Protein AF-A0A1J7G401-F1 (afdb_monomer_lite)

Secondary structure (DSSP, 8-state):
----------EEEEEEEE-SS-TT-EEEEEEEEEETTEEEEEP-HHHHHHHTTEEEEEETTEEEEEETTT--EEEEEEEPTTS-EE-GGGS---

Radius of gyration: 13.99 Å; chains: 1; bounding box: 34×28×40 Å

Organism: Lupinus angustifolius (NCBI:txid3871)

pLDDT: mean 72.33, std 18.72, range [34.84, 95.44]

Sequence (94 aa):
MGNGHKAPITCSGNAHFKSPFDSNISMSLYNLLLVPTITKNLLSVSQFAKDNHCFFEFHPNHCLVKSQATKQVLLKGSLTAKGLYAFSSLVKPS

Foldseek 3Di:
DDDPDDQDQPDWDKDWDAQPVDRVDIAIFGGQRCRPVDNHGDGDQVVSCVVRCWHWDDDQFKIFIAHVVPRDTRFIFGQDPVRDTDGPRRDDDD

Structure (mmCIF, N/CA/C/O backbone):
data_AF-A0A1J7G401-F1
#
_entry.id   AF-A0A1J7G401-F1
#
loop_
_atom_site.group_PDB
_atom_site.id
_atom_site.type_symbol
_atom_site.label_atom_id
_atom_site.label_alt_id
_atom_site.label_comp_id
_atom_site.label_asym_id
_atom_site.label_entity_id
_atom_site.label_seq_id
_atom_site.pdbx_PDB_ins_code
_atom_site.Cartn_x
_atom_site.Cartn_y
_atom_site.Cartn_z
_atom_site.occupancy
_atom_site.B_iso_or_equiv
_atom_site.auth_seq_id
_atom_site.auth_comp_id
_atom_site.auth_asym_id
_atom_site.auth_atom_id
_atom_site.pdbx_PDB_model_num
ATOM 1 N N . MET A 1 1 ? 2.694 -1.629 -22.368 1.00 34.84 1 MET A N 1
ATOM 2 C CA . MET A 1 1 ? 2.358 -2.899 -23.045 1.00 34.84 1 MET A CA 1
ATOM 3 C C . MET A 1 1 ? 3.230 -3.979 -22.413 1.00 34.84 1 MET A C 1
ATOM 5 O O . MET A 1 1 ? 4.439 -3.876 -22.531 1.00 34.84 1 MET A O 1
ATOM 9 N N . GLY A 1 2 ? 2.660 -4.884 -21.607 1.00 38.44 2 GLY A N 1
ATOM 10 C CA . GLY A 1 2 ? 3.413 -5.924 -20.888 1.00 38.44 2 GLY A CA 1
ATOM 11 C C . GLY A 1 2 ? 3.386 -7.247 -21.654 1.00 38.44 2 GLY A C 1
ATOM 12 O O . GLY A 1 2 ? 2.316 -7.747 -21.978 1.00 38.44 2 GLY A O 1
ATOM 13 N N . ASN A 1 3 ? 4.554 -7.796 -21.963 1.00 53.16 3 ASN A N 1
ATOM 14 C CA . ASN A 1 3 ? 4.786 -8.826 -22.983 1.00 53.16 3 ASN A CA 1
ATOM 15 C C . ASN A 1 3 ? 4.723 -10.280 -22.460 1.00 53.16 3 ASN A C 1
ATOM 17 O O . ASN A 1 3 ? 5.356 -11.165 -23.028 1.00 53.16 3 ASN A O 1
ATOM 21 N N . GLY A 1 4 ? 3.960 -10.552 -21.394 1.00 44.91 4 GLY A N 1
ATOM 22 C CA . GLY A 1 4 ? 3.536 -11.911 -21.001 1.00 44.91 4 GLY A CA 1
ATOM 23 C C . GLY A 1 4 ? 4.631 -12.939 -20.659 1.00 44.91 4 GLY A C 1
ATOM 24 O O . GLY A 1 4 ? 4.307 -14.061 -20.277 1.00 44.91 4 GLY A O 1
ATOM 25 N N . HIS A 1 5 ? 5.914 -12.589 -20.761 1.00 47.28 5 HIS A N 1
ATOM 26 C CA . HIS A 1 5 ? 7.020 -13.480 -20.437 1.00 47.28 5 HIS A CA 1
ATOM 27 C C . HIS A 1 5 ? 7.170 -13.587 -18.919 1.00 47.28 5 HIS A C 1
ATOM 29 O O . HIS A 1 5 ? 7.451 -12.602 -18.234 1.00 47.28 5 HIS A O 1
ATOM 35 N N . LYS A 1 6 ? 6.975 -14.800 -18.392 1.00 48.03 6 LYS A N 1
ATOM 36 C CA . LYS A 1 6 ? 7.226 -15.128 -16.987 1.00 48.03 6 LYS A CA 1
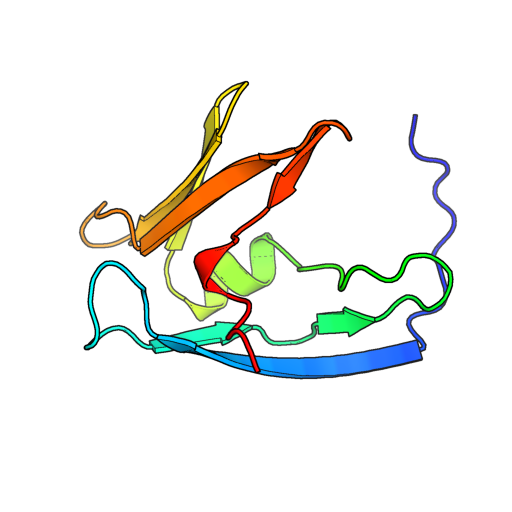ATOM 37 C C . LYS A 1 6 ? 8.730 -15.030 -16.736 1.00 48.03 6 LYS A C 1
ATOM 39 O O . LYS A 1 6 ? 9.481 -15.922 -17.118 1.00 48.03 6 LYS A O 1
ATOM 44 N N . ALA A 1 7 ? 9.167 -13.926 -16.135 1.00 52.78 7 ALA A N 1
ATOM 45 C CA . ALA A 1 7 ? 10.547 -13.784 -15.702 1.00 52.78 7 ALA A CA 1
ATOM 46 C C . ALA A 1 7 ? 10.858 -14.853 -14.631 1.00 52.78 7 ALA A C 1
ATOM 48 O O . ALA A 1 7 ? 10.012 -15.091 -13.762 1.00 52.78 7 ALA A O 1
ATOM 49 N N . PRO A 1 8 ? 12.022 -15.523 -14.694 1.00 45.81 8 PRO A N 1
ATOM 50 C CA . PRO A 1 8 ? 12.356 -16.599 -13.770 1.00 45.81 8 PRO A CA 1
ATOM 51 C C . PRO A 1 8 ? 12.442 -16.055 -12.342 1.00 45.81 8 PRO A C 1
ATOM 53 O O . PRO A 1 8 ? 13.291 -15.225 -12.022 1.00 45.81 8 PRO A O 1
ATOM 56 N N . ILE A 1 9 ? 11.542 -16.520 -11.478 1.00 46.94 9 ILE A N 1
ATOM 57 C CA . ILE A 1 9 ? 11.590 -16.274 -10.035 1.00 46.94 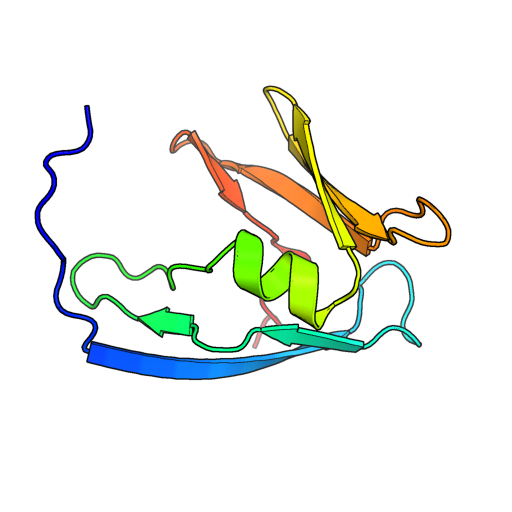9 ILE A CA 1
ATOM 58 C C . ILE A 1 9 ? 12.805 -17.030 -9.508 1.00 46.94 9 ILE A C 1
ATOM 60 O O . ILE A 1 9 ? 12.845 -18.253 -9.609 1.00 46.94 9 ILE A O 1
ATOM 64 N N . THR A 1 10 ? 13.805 -16.325 -8.983 1.00 49.62 10 THR A N 1
ATOM 65 C CA . THR A 1 10 ? 15.087 -16.956 -8.614 1.00 49.62 10 THR A CA 1
ATOM 66 C C . THR A 1 10 ? 15.319 -16.994 -7.105 1.00 49.62 10 THR A C 1
ATOM 68 O O . THR A 1 10 ? 16.191 -17.723 -6.648 1.00 49.62 10 THR A O 1
ATOM 71 N N . CYS A 1 11 ? 14.514 -16.277 -6.312 1.00 47.75 11 CYS A N 1
ATOM 72 C CA . CYS A 1 11 ? 14.461 -16.440 -4.860 1.00 47.75 11 CYS A CA 1
ATOM 73 C C . CYS A 1 11 ? 13.128 -15.914 -4.300 1.00 47.75 11 CYS A C 1
ATOM 75 O O . CYS A 1 11 ? 12.647 -14.867 -4.741 1.00 47.75 11 CYS A O 1
ATOM 77 N N . SER A 1 12 ? 12.539 -16.640 -3.346 1.00 47.09 12 SER A N 1
ATOM 78 C CA . SER A 1 12 ? 11.365 -16.224 -2.570 1.00 47.09 12 SER A CA 1
ATOM 79 C C . SER A 1 12 ? 11.782 -15.940 -1.127 1.00 47.09 12 SER A C 1
ATOM 81 O O . SER A 1 12 ? 12.219 -16.854 -0.429 1.00 47.09 12 SER A O 1
ATOM 83 N N . GLY A 1 13 ? 11.652 -14.690 -0.683 1.00 56.25 13 GLY A N 1
ATOM 84 C CA . GLY A 1 13 ? 11.970 -14.274 0.689 1.00 56.25 13 GLY A CA 1
ATOM 85 C C . GLY A 1 13 ? 10.758 -13.732 1.446 1.00 56.25 13 GLY A C 1
ATOM 86 O O . GLY A 1 13 ? 9.790 -13.274 0.836 1.00 56.25 13 GLY A O 1
ATOM 87 N N . ASN A 1 14 ? 10.841 -13.740 2.778 1.00 59.03 14 ASN A N 1
ATOM 88 C CA . ASN A 1 14 ? 9.861 -13.108 3.662 1.00 59.03 14 ASN A CA 1
ATOM 89 C C . ASN A 1 14 ? 10.500 -11.886 4.333 1.00 59.03 14 ASN A C 1
ATOM 91 O O . ASN A 1 14 ? 11.651 -11.955 4.761 1.00 59.03 14 ASN A O 1
ATOM 95 N N . ALA A 1 15 ? 9.770 -10.777 4.443 1.00 64.75 15 ALA A N 1
ATOM 96 C CA . ALA A 1 15 ? 10.225 -9.586 5.156 1.00 64.75 15 ALA A CA 1
ATOM 97 C C . ALA A 1 15 ? 9.199 -9.152 6.202 1.00 64.75 15 ALA A C 1
ATOM 99 O O . ALA A 1 15 ? 8.004 -9.094 5.923 1.00 64.75 15 ALA A O 1
ATOM 100 N N . HIS A 1 16 ? 9.684 -8.796 7.389 1.00 72.88 16 HIS A N 1
ATOM 101 C CA . HIS A 1 16 ? 8.871 -8.260 8.476 1.00 72.88 16 HIS A CA 1
ATOM 102 C C . HIS A 1 16 ? 9.337 -6.843 8.808 1.00 72.88 16 HIS A C 1
ATOM 104 O O . HIS A 1 16 ? 10.531 -6.600 8.992 1.00 72.88 16 HIS A O 1
ATOM 110 N N . PHE A 1 17 ? 8.407 -5.900 8.897 1.00 76.62 17 PHE A N 1
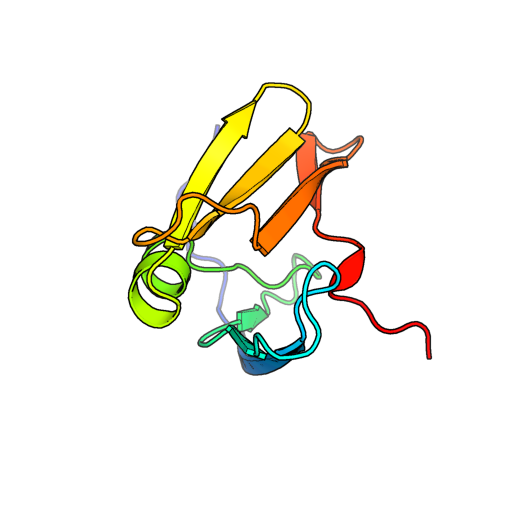ATOM 111 C CA . PHE A 1 17 ? 8.686 -4.510 9.265 1.00 76.62 17 PHE A CA 1
ATOM 112 C C . PHE A 1 17 ? 7.510 -3.927 10.043 1.00 76.62 17 PHE A C 1
ATOM 114 O O . PHE A 1 17 ? 6.393 -4.433 9.993 1.00 76.62 17 PHE A O 1
ATOM 121 N N . LYS A 1 18 ? 7.764 -2.856 10.792 1.00 77.38 18 LYS A N 1
ATOM 122 C CA . LYS A 1 18 ? 6.723 -2.125 11.521 1.00 77.38 18 LYS A CA 1
ATOM 123 C C . LYS A 1 18 ? 6.149 -1.009 10.656 1.00 77.38 18 LYS A C 1
ATOM 125 O O . LYS A 1 18 ? 6.860 -0.461 9.811 1.00 77.38 18 LYS A O 1
ATOM 130 N N . SER A 1 19 ? 4.882 -0.663 10.870 1.00 73.31 19 SER A N 1
ATOM 131 C CA . SER A 1 19 ? 4.302 0.525 10.247 1.00 73.31 19 SER A CA 1
ATOM 132 C C . SER A 1 19 ? 5.057 1.777 10.704 1.00 73.31 19 SER A C 1
ATOM 134 O O . SER A 1 19 ? 5.279 1.951 11.902 1.00 73.31 19 SER A O 1
ATOM 136 N N . PRO A 1 20 ? 5.433 2.679 9.780 1.00 73.50 20 PRO A N 1
ATOM 137 C CA . PRO A 1 20 ? 6.005 3.973 10.143 1.00 73.50 20 PRO A CA 1
ATOM 138 C C . PRO A 1 20 ? 4.972 4.910 10.793 1.00 73.50 20 PRO A C 1
ATOM 140 O O . PRO A 1 20 ? 5.363 5.921 11.365 1.00 73.50 20 PRO A O 1
ATOM 143 N N . PHE A 1 21 ? 3.673 4.596 10.694 1.00 75.31 21 PHE A N 1
ATOM 144 C CA . PHE A 1 21 ? 2.583 5.394 11.266 1.00 75.31 21 PHE A CA 1
ATOM 145 C C . PHE A 1 21 ? 2.082 4.852 12.615 1.00 75.31 21 PHE A C 1
ATOM 147 O O . PHE A 1 21 ? 1.471 5.602 13.367 1.00 75.31 21 PHE A O 1
ATOM 154 N N . ASP A 1 22 ? 2.354 3.579 12.932 1.00 74.38 22 ASP A N 1
ATOM 155 C CA . ASP A 1 22 ? 2.049 2.964 14.232 1.00 74.38 22 ASP A CA 1
ATOM 156 C C . ASP A 1 22 ? 3.021 1.809 14.528 1.00 74.38 22 ASP A C 1
ATOM 158 O O . ASP A 1 22 ? 3.016 0.764 13.874 1.00 74.38 22 ASP A O 1
ATOM 162 N N . SER A 1 23 ? 3.855 1.973 15.552 1.00 76.69 23 SER A N 1
ATOM 163 C CA . SER A 1 23 ? 4.892 1.004 15.919 1.00 76.69 23 SER A CA 1
ATOM 164 C C . SER A 1 23 ? 4.357 -0.289 16.555 1.00 76.69 23 SER A C 1
ATOM 166 O O . SER A 1 23 ? 5.135 -1.241 16.732 1.00 76.69 23 SER A O 1
ATOM 168 N N . ASN A 1 24 ? 3.060 -0.354 16.867 1.00 79.81 24 ASN A N 1
ATOM 169 C CA . ASN A 1 24 ? 2.377 -1.561 17.334 1.00 79.81 24 ASN A CA 1
ATOM 170 C C . ASN A 1 24 ? 1.889 -2.441 16.179 1.00 79.81 24 ASN A C 1
ATOM 172 O O . ASN A 1 24 ? 1.594 -3.616 16.388 1.00 79.81 24 ASN A O 1
ATOM 176 N N . ILE A 1 25 ? 1.840 -1.905 14.957 1.00 73.69 25 ILE A N 1
ATOM 177 C CA . ILE A 1 25 ? 1.399 -2.642 13.775 1.00 73.69 25 ILE A CA 1
ATOM 178 C C . ILE A 1 25 ? 2.620 -3.246 13.080 1.00 73.69 25 ILE A C 1
ATOM 180 O O . ILE A 1 25 ? 3.457 -2.535 12.515 1.00 73.69 25 ILE A O 1
ATOM 184 N N . SER A 1 26 ? 2.719 -4.575 13.102 1.00 77.38 26 SER A N 1
ATOM 185 C CA . SER A 1 26 ? 3.669 -5.331 12.288 1.00 77.38 26 SER A CA 1
ATOM 186 C C . SER A 1 26 ? 3.050 -5.687 10.937 1.00 77.38 26 SER A C 1
ATOM 188 O O . SER A 1 26 ? 1.873 -6.021 10.834 1.00 77.38 26 SER A O 1
ATOM 190 N N . MET A 1 27 ? 3.858 -5.602 9.886 1.00 70.25 27 MET A N 1
ATOM 191 C CA . MET A 1 27 ? 3.500 -5.983 8.528 1.00 70.25 27 MET A CA 1
ATOM 192 C C . MET A 1 27 ? 4.460 -7.047 8.025 1.00 70.25 27 MET A C 1
ATOM 194 O O . MET A 1 27 ? 5.677 -6.963 8.227 1.00 70.25 27 MET A O 1
ATOM 198 N N . SER A 1 28 ? 3.890 -8.039 7.352 1.00 71.19 28 SER A N 1
ATOM 199 C CA . SER A 1 28 ? 4.626 -9.174 6.811 1.00 71.19 28 SER A CA 1
ATOM 200 C C . SER A 1 28 ? 4.440 -9.223 5.298 1.00 71.19 28 SER A C 1
ATOM 202 O O . SER A 1 28 ? 3.319 -9.229 4.787 1.00 71.19 28 SER A O 1
ATOM 204 N N . LEU A 1 29 ? 5.558 -9.224 4.576 1.00 60.78 29 LEU A N 1
ATOM 205 C CA . LEU A 1 29 ? 5.636 -9.473 3.143 1.00 60.78 29 LEU A CA 1
ATOM 206 C C . LEU A 1 29 ? 6.069 -10.920 2.950 1.00 60.78 29 LEU A C 1
ATOM 208 O O . LEU A 1 29 ? 7.224 -11.255 3.209 1.00 60.78 29 LEU A O 1
ATOM 212 N N . TYR A 1 30 ? 5.151 -11.755 2.481 1.00 55.41 30 TYR A N 1
ATOM 213 C CA . TYR A 1 30 ? 5.439 -13.125 2.075 1.00 55.41 30 TYR A CA 1
ATOM 214 C C . TYR A 1 30 ? 5.618 -13.197 0.558 1.00 55.41 30 TYR A C 1
ATOM 216 O O . TYR A 1 30 ? 4.980 -12.446 -0.184 1.00 55.41 30 TYR A O 1
ATOM 224 N N . ASN A 1 31 ? 6.463 -14.118 0.095 1.00 55.66 31 ASN A N 1
ATOM 225 C CA . ASN A 1 31 ? 6.716 -14.361 -1.329 1.00 55.66 31 ASN A CA 1
ATOM 226 C C . ASN A 1 31 ? 7.247 -13.129 -2.079 1.00 55.66 31 ASN A C 1
ATOM 228 O O . ASN A 1 31 ? 6.761 -12.794 -3.162 1.00 55.66 31 ASN A O 1
ATOM 232 N N . LEU A 1 32 ? 8.263 -12.458 -1.529 1.00 57.06 32 LEU A N 1
ATOM 233 C CA . LEU A 1 32 ? 9.042 -11.488 -2.297 1.00 57.06 32 LEU A CA 1
ATOM 234 C C . LEU A 1 32 ? 9.767 -12.234 -3.412 1.00 57.06 32 LEU A C 1
ATOM 236 O O . LEU A 1 32 ? 10.718 -12.966 -3.148 1.00 57.06 32 LEU A O 1
ATOM 240 N N . LEU A 1 33 ? 9.297 -12.061 -4.644 1.00 55.41 33 LEU A N 1
ATOM 241 C CA . LEU A 1 33 ? 9.908 -12.675 -5.814 1.00 55.41 33 LEU A CA 1
ATOM 242 C C . LEU A 1 33 ? 11.053 -11.775 -6.274 1.00 55.41 33 LEU A C 1
ATOM 244 O O . LEU A 1 33 ? 10.818 -10.729 -6.887 1.00 55.41 33 LEU A O 1
ATOM 248 N N . LEU A 1 34 ? 12.285 -12.170 -5.966 1.00 44.50 34 LEU A N 1
ATOM 249 C CA . LEU A 1 34 ? 13.475 -11.520 -6.499 1.00 44.50 34 LEU A CA 1
ATOM 250 C C . LEU A 1 34 ? 13.683 -12.016 -7.936 1.00 44.50 34 LEU A C 1
ATOM 252 O O . LEU A 1 34 ? 13.963 -13.196 -8.167 1.00 44.50 34 LEU A O 1
ATOM 256 N N . VAL A 1 35 ? 13.515 -11.115 -8.902 1.00 48.03 35 VAL A N 1
ATOM 257 C CA . VAL A 1 35 ? 13.772 -11.378 -10.323 1.00 48.03 35 VAL A CA 1
ATOM 258 C C . VAL A 1 35 ? 15.124 -10.747 -10.671 1.00 48.03 35 VAL A C 1
ATOM 260 O O . VAL A 1 35 ? 15.207 -9.541 -10.780 1.00 48.03 35 VAL A O 1
ATOM 263 N N . PRO A 1 36 ? 16.220 -11.486 -10.854 1.00 42.97 36 PRO A N 1
ATOM 264 C CA . PRO A 1 36 ? 17.574 -10.925 -10.919 1.00 42.97 36 PRO A CA 1
ATOM 265 C C . PRO A 1 36 ? 17.823 -9.989 -12.115 1.00 42.97 36 PRO A C 1
ATOM 267 O O . PRO A 1 36 ? 18.720 -9.154 -12.053 1.00 42.97 36 PRO A O 1
ATOM 270 N N . THR A 1 37 ? 17.009 -10.047 -13.172 1.00 48.34 37 THR A N 1
ATOM 271 C CA . THR A 1 37 ? 17.045 -9.085 -14.292 1.00 48.34 37 THR A CA 1
ATOM 272 C C . THR A 1 37 ? 16.328 -7.761 -13.999 1.00 48.34 37 THR A C 1
ATOM 274 O O . THR A 1 37 ? 16.517 -6.785 -14.723 1.00 48.34 37 THR A O 1
ATOM 277 N N . ILE A 1 38 ? 15.544 -7.687 -12.921 1.00 50.06 38 ILE A N 1
ATOM 278 C CA . ILE A 1 38 ? 14.945 -6.467 -12.373 1.00 50.06 38 ILE A CA 1
ATOM 279 C C . ILE A 1 38 ? 15.181 -6.514 -10.866 1.00 50.06 38 ILE A C 1
ATOM 281 O O . ILE A 1 38 ? 14.444 -7.178 -10.154 1.00 50.06 38 ILE A O 1
ATOM 285 N N . THR A 1 39 ? 16.156 -5.770 -10.350 1.00 46.28 39 THR A N 1
ATOM 286 C CA . THR A 1 39 ? 16.555 -5.686 -8.925 1.00 46.28 39 THR A CA 1
ATOM 287 C C . THR A 1 39 ? 15.454 -5.203 -7.951 1.00 46.28 39 THR A C 1
ATOM 289 O O . THR A 1 39 ? 15.738 -4.644 -6.895 1.00 46.28 39 THR A O 1
ATOM 292 N N . LYS A 1 40 ? 14.173 -5.355 -8.296 1.00 54.34 40 LYS A N 1
ATOM 293 C CA . LYS A 1 40 ? 12.997 -5.020 -7.509 1.00 54.34 40 LYS A CA 1
ATOM 294 C C . LYS A 1 40 ? 12.200 -6.289 -7.234 1.00 54.34 40 LYS A C 1
ATOM 296 O O . LYS A 1 40 ? 11.728 -6.943 -8.158 1.00 54.34 40 LYS A O 1
ATOM 301 N N . ASN A 1 41 ? 12.025 -6.596 -5.953 1.00 57.91 41 ASN A N 1
ATOM 302 C CA . ASN A 1 41 ? 11.138 -7.663 -5.509 1.00 57.91 41 ASN A CA 1
ATOM 303 C C . ASN A 1 41 ? 9.714 -7.396 -6.018 1.00 57.91 41 ASN A C 1
ATOM 305 O O . ASN A 1 41 ? 9.155 -6.327 -5.754 1.00 57.91 41 ASN A O 1
ATOM 309 N N . LEU A 1 42 ? 9.127 -8.344 -6.748 1.00 66.19 42 LEU A N 1
ATOM 310 C CA . LEU A 1 42 ? 7.717 -8.272 -7.123 1.00 66.19 42 LEU A CA 1
ATOM 311 C C . LEU A 1 42 ? 6.871 -8.657 -5.908 1.00 66.19 42 LEU A C 1
ATOM 313 O O . LEU A 1 42 ? 7.035 -9.734 -5.337 1.00 66.19 42 LEU A O 1
ATOM 317 N N . LEU A 1 43 ? 5.963 -7.759 -5.530 1.00 72.00 43 LEU A N 1
ATOM 318 C CA . LEU A 1 43 ? 4.989 -7.973 -4.469 1.00 72.00 43 LEU A CA 1
ATOM 319 C C . LEU A 1 43 ? 3.645 -8.388 -5.070 1.00 72.00 43 LEU A C 1
ATOM 321 O O . LEU A 1 43 ? 3.063 -7.655 -5.871 1.00 72.00 43 LEU A O 1
ATOM 325 N N . SER A 1 44 ? 3.110 -9.526 -4.629 1.00 82.25 44 SER A N 1
ATOM 326 C CA . SER A 1 44 ? 1.716 -9.884 -4.893 1.00 82.25 44 SER A CA 1
ATOM 327 C C . SER A 1 44 ? 0.775 -9.013 -4.054 1.00 82.25 44 SER A C 1
ATOM 329 O O . SER A 1 44 ? 0.569 -9.262 -2.866 1.00 82.25 44 SER A O 1
ATOM 331 N N . VAL A 1 45 ? 0.189 -7.988 -4.678 1.00 84.25 45 VAL A N 1
ATOM 332 C CA . VAL A 1 45 ? -0.743 -7.040 -4.034 1.00 84.25 45 VAL A CA 1
ATOM 333 C C . VAL A 1 45 ? -1.935 -7.765 -3.406 1.00 84.25 45 VAL A C 1
ATOM 335 O O . VAL A 1 45 ? -2.315 -7.469 -2.275 1.00 84.25 45 VAL A O 1
ATOM 338 N N . SER A 1 46 ? -2.507 -8.747 -4.108 1.00 85.75 46 SER A N 1
ATOM 339 C CA . SER A 1 46 ? -3.668 -9.495 -3.620 1.00 85.75 46 SER A CA 1
ATOM 340 C C . SER A 1 46 ? -3.338 -10.376 -2.420 1.00 85.75 46 SER A C 1
ATOM 342 O O . SER A 1 46 ? -4.173 -10.515 -1.532 1.00 85.75 46 SER A O 1
ATOM 344 N N . GLN A 1 47 ? -2.146 -10.979 -2.392 1.00 84.75 47 GLN A N 1
ATOM 345 C CA . GLN A 1 47 ? -1.720 -11.800 -1.260 1.00 84.75 47 GLN A CA 1
ATOM 346 C C . GLN A 1 47 ? -1.434 -10.915 -0.046 1.00 84.75 47 GLN A C 1
ATOM 348 O O . GLN A 1 47 ? -1.980 -11.155 1.022 1.00 84.75 47 GLN A O 1
ATOM 353 N N . PHE A 1 48 ? -0.697 -9.818 -0.240 1.00 86.44 48 PHE A N 1
ATOM 354 C CA . PHE A 1 48 ? -0.418 -8.856 0.824 1.00 86.44 48 PHE A CA 1
ATOM 355 C C . PHE A 1 48 ? -1.693 -8.290 1.459 1.00 86.44 48 PHE A C 1
ATOM 357 O O . PHE A 1 48 ? -1.782 -8.194 2.683 1.00 86.44 48 PHE A O 1
ATOM 364 N N . ALA A 1 49 ? -2.682 -7.944 0.628 1.00 90.81 49 ALA A N 1
ATOM 365 C CA . ALA A 1 49 ? -3.976 -7.443 1.079 1.00 90.81 49 ALA A CA 1
ATOM 366 C C . ALA A 1 49 ? -4.723 -8.459 1.958 1.00 90.81 49 ALA A C 1
ATOM 368 O O . ALA A 1 49 ? -5.278 -8.083 2.990 1.00 90.81 49 ALA A O 1
ATOM 369 N N . LYS A 1 50 ? -4.707 -9.741 1.568 1.00 89.81 50 LYS A N 1
ATOM 370 C CA . LYS A 1 50 ? -5.318 -10.832 2.342 1.00 89.81 50 LYS A CA 1
ATOM 371 C C . LYS A 1 50 ? -4.585 -11.061 3.661 1.00 89.81 50 LYS A C 1
ATOM 373 O O . LYS A 1 50 ? -5.232 -11.075 4.700 1.00 89.81 50 LYS A O 1
ATOM 378 N N . ASP A 1 51 ? -3.261 -11.173 3.614 1.00 88.00 51 ASP A N 1
ATOM 379 C CA . ASP A 1 51 ? -2.439 -11.520 4.780 1.00 88.00 51 ASP A CA 1
ATOM 380 C C . ASP A 1 51 ? -2.449 -10.430 5.859 1.00 88.00 51 ASP A C 1
ATOM 382 O O . ASP A 1 51 ? -2.337 -10.731 7.043 1.00 88.00 51 ASP A O 1
ATOM 386 N N . ASN A 1 52 ? -2.591 -9.160 5.467 1.00 87.25 52 ASN A N 1
ATOM 387 C CA . ASN A 1 52 ? -2.543 -8.018 6.386 1.00 87.25 52 ASN A CA 1
ATOM 388 C C . ASN A 1 52 ? -3.921 -7.364 6.609 1.00 87.25 52 ASN A C 1
ATOM 390 O O . ASN A 1 52 ? -3.987 -6.258 7.147 1.00 87.25 52 ASN A O 1
ATOM 394 N N . HIS A 1 53 ? -5.017 -8.004 6.173 1.00 92.81 53 HIS A N 1
ATOM 395 C CA . HIS A 1 53 ? -6.387 -7.474 6.281 1.00 92.81 53 HIS A CA 1
ATOM 396 C C . HIS A 1 53 ? -6.503 -6.003 5.839 1.00 92.81 53 HIS A C 1
ATOM 398 O O . HIS A 1 53 ? -7.085 -5.146 6.518 1.00 92.81 53 HIS A O 1
ATOM 404 N N . CYS A 1 54 ? -5.908 -5.686 4.690 1.00 94.75 54 CYS A N 1
ATOM 405 C CA . CYS A 1 54 ? -5.803 -4.328 4.172 1.00 94.75 54 CYS A CA 1
ATOM 406 C C . CYS A 1 54 ? -6.306 -4.231 2.726 1.00 94.75 54 CYS A C 1
ATOM 408 O O . CYS A 1 54 ? -6.607 -5.226 2.068 1.00 94.75 54 CYS A O 1
ATOM 410 N N . PHE A 1 55 ? -6.462 -3.008 2.233 1.00 95.12 55 PHE A N 1
ATOM 411 C CA . PHE A 1 55 ? -6.772 -2.733 0.833 1.00 95.12 55 PHE A CA 1
ATOM 412 C C . PHE A 1 55 ? -5.913 -1.581 0.316 1.00 95.12 55 PHE A C 1
ATOM 414 O O . PHE A 1 55 ? -5.404 -0.768 1.090 1.00 95.12 55 PHE A O 1
ATOM 421 N N . PHE A 1 56 ? -5.750 -1.529 -1.004 1.00 93.94 56 PHE A N 1
ATOM 422 C CA . PHE A 1 56 ? -4.964 -0.507 -1.681 1.00 93.94 56 PHE A CA 1
ATOM 423 C C . PHE A 1 56 ? -5.881 0.541 -2.306 1.00 93.94 56 PHE A C 1
ATOM 425 O O . PHE A 1 56 ? -6.881 0.206 -2.937 1.00 93.94 56 PHE A O 1
ATOM 432 N N . GLU A 1 57 ? -5.503 1.803 -2.162 1.00 94.94 57 GLU A N 1
ATOM 433 C CA . GLU A 1 57 ? -6.117 2.948 -2.822 1.00 94.94 57 GLU A CA 1
ATOM 434 C C . GLU A 1 57 ? -5.062 3.622 -3.701 1.00 94.94 57 GLU A C 1
ATOM 436 O O . GLU A 1 57 ? -3.977 3.970 -3.226 1.00 94.94 57 GLU A O 1
ATOM 441 N N . PHE A 1 58 ? -5.362 3.774 -4.990 1.00 93.00 58 PHE A N 1
ATOM 442 C CA . PHE A 1 58 ? -4.421 4.287 -5.981 1.00 93.00 58 PHE A CA 1
ATOM 443 C C . PHE A 1 58 ? -4.857 5.663 -6.475 1.00 93.00 58 PHE A C 1
ATOM 445 O O . PHE A 1 58 ? -5.975 5.832 -6.955 1.00 93.00 58 PHE A O 1
ATOM 452 N N . HIS A 1 59 ? -3.938 6.620 -6.401 1.00 92.12 59 HIS A N 1
ATOM 453 C CA . HIS A 1 59 ? -4.071 7.975 -6.926 1.00 92.12 59 HIS A CA 1
ATOM 454 C C . HIS A 1 59 ? -2.963 8.229 -7.945 1.00 92.12 59 HIS A C 1
ATOM 456 O O . HIS A 1 59 ? -1.901 7.634 -7.807 1.00 92.12 59 HIS A O 1
ATOM 462 N N . PRO A 1 60 ? -3.115 9.161 -8.900 1.00 87.81 60 PRO A N 1
ATOM 463 C CA . PRO A 1 60 ? -2.113 9.380 -9.949 1.00 87.81 60 PRO A CA 1
ATOM 464 C C . PRO A 1 60 ? -0.670 9.550 -9.444 1.00 87.81 60 PRO A C 1
ATOM 466 O O . PRO A 1 60 ? 0.264 9.078 -10.083 1.00 87.81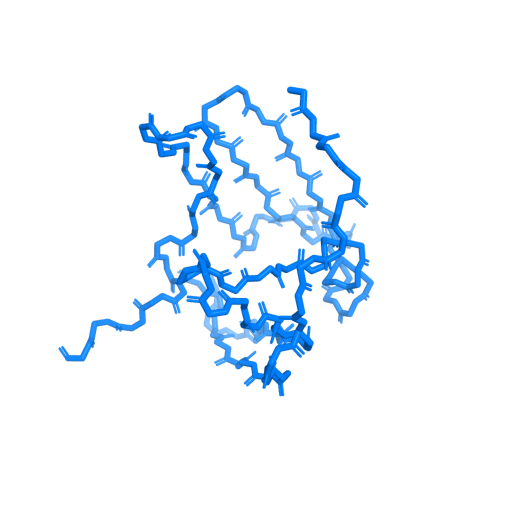 60 PRO A O 1
ATOM 469 N N . ASN A 1 61 ? -0.490 10.176 -8.274 1.00 90.38 61 ASN A N 1
ATOM 470 C CA . ASN A 1 61 ? 0.829 10.540 -7.743 1.00 90.38 61 ASN A CA 1
ATOM 471 C C . ASN A 1 61 ? 1.227 9.771 -6.470 1.00 90.38 61 ASN A C 1
ATOM 473 O O . ASN A 1 61 ? 2.327 9.971 -5.949 1.00 90.38 61 ASN A O 1
ATOM 477 N N . HIS A 1 62 ? 0.351 8.923 -5.927 1.00 90.31 62 HIS A N 1
ATOM 478 C CA . HIS A 1 62 ? 0.624 8.175 -4.698 1.00 90.31 62 HIS A CA 1
ATOM 479 C C . HIS A 1 62 ? -0.304 6.967 -4.541 1.00 90.31 62 HIS A C 1
ATOM 481 O O . HIS A 1 62 ? -1.372 6.899 -5.138 1.00 90.31 62 HIS A O 1
ATOM 487 N N . CYS A 1 63 ? 0.067 6.030 -3.677 1.00 92.69 63 CYS A N 1
ATOM 488 C CA . CYS A 1 63 ? -0.830 4.964 -3.250 1.00 92.69 63 CYS A CA 1
ATOM 489 C C . CYS A 1 63 ? -0.889 4.884 -1.727 1.00 92.69 63 CYS A C 1
ATOM 491 O O . CYS A 1 63 ? 0.060 5.246 -1.025 1.00 92.69 63 CYS A O 1
ATOM 493 N N . LEU A 1 64 ? -2.021 4.422 -1.216 1.00 92.38 64 LEU A N 1
ATOM 494 C CA . LEU A 1 64 ? -2.252 4.209 0.203 1.00 92.38 64 LEU A CA 1
ATOM 495 C C . LEU A 1 64 ? -2.594 2.743 0.427 1.00 92.38 64 LEU A C 1
ATOM 497 O O . LEU A 1 64 ? -3.364 2.153 -0.327 1.00 92.38 64 LEU A O 1
ATOM 501 N N . VAL A 1 65 ? -2.055 2.174 1.495 1.00 92.50 65 VAL A N 1
ATOM 502 C CA . VAL A 1 65 ? -2.515 0.902 2.050 1.00 92.50 65 VAL A CA 1
ATOM 503 C C . VAL A 1 65 ? -3.319 1.238 3.288 1.00 92.50 65 VAL A C 1
ATOM 505 O O . VAL A 1 65 ? -2.800 1.903 4.185 1.00 92.50 65 VAL A O 1
ATOM 508 N N . LYS A 1 66 ? -4.574 0.803 3.344 1.00 94.25 66 LYS A N 1
ATOM 509 C CA . LYS A 1 66 ? -5.488 1.107 4.446 1.00 94.25 66 LYS A CA 1
ATOM 510 C C . LYS A 1 66 ? -5.985 -0.169 5.114 1.00 94.25 66 LYS A C 1
ATOM 512 O O . LYS A 1 66 ? -6.244 -1.164 4.438 1.00 94.25 66 LYS A O 1
ATOM 517 N N . SER A 1 67 ? -6.144 -0.138 6.434 1.00 95.44 67 SER A N 1
ATOM 518 C CA . SER A 1 67 ? -6.780 -1.231 7.181 1.00 95.44 67 SER A CA 1
ATOM 519 C C . SER A 1 67 ? -8.222 -1.422 6.709 1.00 95.44 67 SER A C 1
ATOM 521 O O . SER A 1 67 ? -8.963 -0.447 6.565 1.00 95.44 67 SER A O 1
ATOM 523 N N . GLN A 1 68 ? -8.661 -2.664 6.496 1.00 95.38 68 GLN A N 1
ATOM 524 C CA . GLN A 1 68 ? -10.058 -2.931 6.146 1.00 95.38 68 GLN A CA 1
ATOM 525 C C . GLN A 1 68 ? -11.019 -2.577 7.284 1.00 95.38 68 GLN A C 1
ATOM 527 O O . GLN A 1 68 ? -12.097 -2.051 6.993 1.00 95.38 68 GLN A O 1
ATOM 532 N N . ALA A 1 69 ? -10.611 -2.820 8.535 1.00 93.88 69 ALA A N 1
ATOM 533 C CA . ALA A 1 69 ? -11.429 -2.627 9.730 1.00 93.88 69 ALA A CA 1
ATOM 534 C C . ALA A 1 69 ? -11.563 -1.148 10.113 1.00 93.88 69 ALA A C 1
ATOM 536 O O . ALA A 1 69 ? -12.670 -0.653 10.294 1.00 93.88 69 ALA A O 1
ATOM 537 N N . THR A 1 70 ? -10.442 -0.427 10.202 1.00 94.62 70 THR A N 1
ATOM 538 C CA . THR A 1 70 ? -10.429 0.951 10.727 1.00 94.62 70 THR A CA 1
ATOM 539 C C . THR A 1 70 ? -10.347 2.020 9.644 1.00 94.62 70 THR A C 1
ATOM 541 O O . THR A 1 70 ? -10.473 3.202 9.945 1.00 94.62 70 THR A O 1
ATOM 544 N N . LYS A 1 71 ? -10.084 1.631 8.388 1.00 93.25 71 LYS A N 1
ATOM 545 C CA . LYS A 1 71 ? -9.800 2.533 7.253 1.00 93.25 71 LYS A CA 1
ATOM 546 C C . LYS A 1 71 ? -8.579 3.442 7.442 1.00 93.25 71 LYS A C 1
ATOM 548 O O . LYS A 1 71 ? -8.308 4.275 6.577 1.00 93.25 71 LYS A O 1
ATOM 553 N N . GLN A 1 72 ? -7.808 3.256 8.514 1.00 93.50 72 GLN A N 1
ATOM 554 C CA . GLN A 1 72 ? -6.588 4.016 8.769 1.00 93.50 72 GLN A CA 1
ATOM 555 C C . GLN A 1 72 ? -5.492 3.672 7.759 1.00 93.50 72 GLN A C 1
ATOM 557 O O . GLN A 1 72 ? -5.398 2.534 7.295 1.00 93.50 72 GLN A O 1
ATOM 562 N N . VAL A 1 73 ? -4.655 4.659 7.439 1.00 92.31 73 VAL A N 1
ATOM 563 C CA . VAL A 1 73 ? -3.513 4.503 6.530 1.00 92.31 73 VAL A CA 1
ATOM 564 C C . VAL A 1 73 ? -2.377 3.778 7.254 1.00 92.31 73 VAL A C 1
ATOM 566 O O . VAL A 1 73 ? -1.853 4.268 8.246 1.00 92.31 73 VAL A O 1
ATOM 569 N N . LEU A 1 74 ? -1.989 2.618 6.728 1.00 90.38 74 LEU A N 1
ATOM 570 C CA . LEU A 1 74 ? -0.915 1.764 7.243 1.00 90.38 74 LEU A CA 1
ATOM 571 C C . LEU A 1 74 ? 0.405 1.989 6.501 1.00 90.38 74 LEU A C 1
ATOM 573 O O . LEU A 1 74 ? 1.476 1.907 7.093 1.00 90.38 74 LEU A O 1
ATOM 577 N N . LEU A 1 75 ? 0.336 2.271 5.198 1.00 89.69 75 LEU A N 1
ATOM 578 C CA . LEU A 1 75 ? 1.489 2.607 4.366 1.00 89.69 75 LEU A CA 1
ATOM 579 C C . LEU A 1 75 ? 1.110 3.666 3.336 1.00 89.69 75 LEU A C 1
ATOM 581 O O . LEU A 1 75 ? -0.017 3.698 2.838 1.00 89.69 75 LEU A O 1
ATOM 585 N N . LYS A 1 76 ? 2.095 4.481 2.964 1.00 89.81 76 LYS A N 1
ATOM 586 C CA . LYS A 1 76 ? 1.999 5.440 1.867 1.00 89.81 76 LYS A CA 1
ATOM 587 C C . LYS A 1 76 ? 3.146 5.200 0.898 1.00 89.81 76 LYS A C 1
ATOM 589 O O . LYS A 1 76 ? 4.308 5.213 1.298 1.00 89.81 76 LYS A O 1
ATOM 594 N N . GLY A 1 77 ? 2.804 4.966 -0.360 1.00 89.31 77 GLY A N 1
ATOM 595 C CA . GLY A 1 77 ? 3.752 4.876 -1.459 1.00 89.31 77 GLY A CA 1
ATOM 596 C C . GLY A 1 77 ? 3.728 6.155 -2.286 1.00 89.31 77 GLY A C 1
ATOM 597 O O . GLY A 1 77 ? 2.662 6.712 -2.548 1.00 89.31 77 GLY A O 1
ATOM 598 N N . SER A 1 78 ? 4.898 6.608 -2.721 1.00 89.50 78 SER A N 1
ATOM 599 C CA . SER A 1 78 ? 5.044 7.774 -3.599 1.00 89.50 78 SER A CA 1
ATOM 600 C C . SER A 1 78 ? 5.343 7.329 -5.025 1.00 89.50 78 SER A C 1
ATOM 602 O O . SER A 1 78 ? 6.045 6.333 -5.229 1.00 89.50 78 SER A O 1
ATOM 604 N N . LEU A 1 79 ? 4.826 8.057 -6.018 1.00 87.44 79 LEU A N 1
ATOM 605 C CA . LEU A 1 79 ? 5.171 7.815 -7.416 1.00 87.44 79 LEU A CA 1
ATOM 606 C C . LEU A 1 79 ? 6.656 8.125 -7.649 1.00 87.44 79 LEU A C 1
ATOM 608 O O . LEU A 1 79 ? 7.157 9.191 -7.302 1.00 87.44 79 LEU A O 1
ATOM 612 N N . THR A 1 80 ? 7.366 7.180 -8.249 1.00 85.12 80 THR A N 1
ATOM 613 C CA . THR A 1 80 ? 8.750 7.363 -8.692 1.00 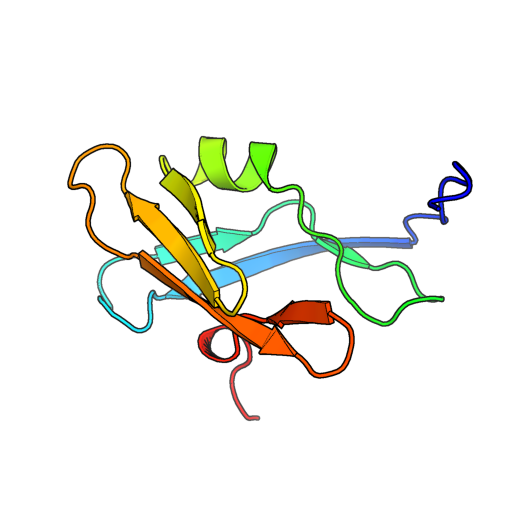85.12 80 THR A CA 1
ATOM 614 C C . THR A 1 80 ? 8.789 7.917 -10.114 1.00 85.12 80 THR A C 1
ATOM 616 O O . THR A 1 80 ? 7.862 7.702 -10.892 1.00 85.12 80 THR A O 1
ATOM 619 N N . ALA A 1 81 ? 9.914 8.519 -10.513 1.00 81.31 81 ALA A N 1
ATOM 620 C CA . ALA A 1 81 ? 10.136 9.000 -11.885 1.00 81.31 81 ALA A CA 1
ATOM 621 C C . ALA A 1 81 ? 9.976 7.914 -12.973 1.00 81.31 81 ALA A C 1
ATOM 623 O O . ALA A 1 81 ? 9.854 8.222 -14.151 1.00 81.31 81 ALA A O 1
ATOM 624 N N . LYS A 1 82 ? 9.966 6.632 -12.581 1.00 80.00 82 LYS A N 1
ATOM 625 C CA . LYS A 1 82 ? 9.773 5.477 -13.468 1.00 80.00 82 LYS A CA 1
ATOM 626 C C . LYS A 1 82 ? 8.309 5.015 -13.558 1.00 80.00 82 LYS A C 1
ATOM 628 O O . LYS A 1 82 ? 8.061 3.925 -14.061 1.00 80.00 82 LYS A O 1
ATOM 633 N N . GLY A 1 83 ? 7.355 5.784 -13.028 1.00 78.69 83 GLY A N 1
ATOM 634 C CA . GLY A 1 83 ? 5.925 5.461 -13.089 1.00 78.69 83 GLY A CA 1
ATOM 635 C C . GLY A 1 83 ? 5.474 4.340 -12.142 1.00 78.69 83 GLY A C 1
ATOM 636 O O . GLY A 1 83 ? 4.405 3.772 -12.329 1.00 78.69 83 GLY A O 1
ATOM 637 N N . LEU A 1 84 ? 6.284 3.996 -11.135 1.00 84.62 84 LEU A N 1
ATOM 638 C CA . LEU A 1 84 ? 5.974 2.964 -10.137 1.00 84.62 84 LEU A CA 1
ATOM 639 C C . LEU A 1 84 ? 5.810 3.584 -8.752 1.00 84.62 84 LEU A C 1
ATOM 641 O O . LEU A 1 84 ? 6.547 4.515 -8.426 1.00 84.62 84 LEU A O 1
ATOM 645 N N . TYR A 1 85 ? 4.938 3.025 -7.911 1.00 85.00 85 TYR A N 1
ATOM 646 C CA . TYR A 1 85 ? 4.872 3.402 -6.497 1.00 85.00 85 TYR A CA 1
ATOM 647 C C . TYR A 1 85 ? 5.995 2.737 -5.701 1.00 85.00 85 TYR A C 1
ATOM 649 O O . TYR A 1 85 ? 6.241 1.538 -5.841 1.00 85.00 85 TYR A O 1
ATOM 657 N N . ALA A 1 86 ? 6.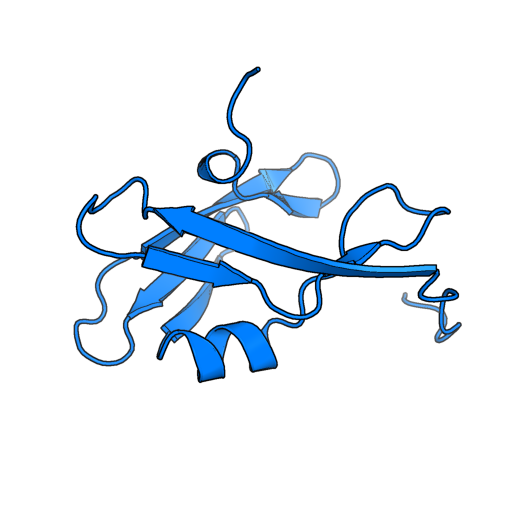665 3.510 -4.851 1.00 83.81 86 ALA A N 1
ATOM 658 C CA . ALA A 1 86 ? 7.675 3.013 -3.926 1.00 83.81 86 ALA A CA 1
ATOM 659 C C . ALA A 1 86 ? 7.320 3.382 -2.485 1.00 83.81 86 ALA A C 1
ATOM 661 O O . ALA A 1 86 ? 6.902 4.506 -2.204 1.00 83.81 86 ALA A O 1
ATOM 662 N N . PHE A 1 87 ? 7.534 2.434 -1.576 1.00 80.38 87 PHE A N 1
ATOM 663 C CA . PHE A 1 87 ? 7.355 2.610 -0.139 1.00 80.38 87 PHE A CA 1
ATOM 664 C C . PHE A 1 87 ? 8.733 2.802 0.500 1.00 80.38 87 PHE A C 1
ATOM 666 O O . PHE A 1 87 ? 9.428 1.836 0.813 1.00 80.38 87 PHE A O 1
ATOM 673 N N . SER A 1 88 ? 9.161 4.057 0.640 1.00 66.62 88 SER A N 1
ATOM 674 C CA . SER A 1 88 ? 10.486 4.411 1.172 1.00 66.62 88 SER A CA 1
ATOM 675 C C . SER A 1 88 ? 10.675 4.021 2.640 1.00 66.62 88 SER A C 1
ATOM 677 O O . SER A 1 88 ? 11.801 3.799 3.067 1.00 66.62 88 SER A O 1
ATOM 679 N N . SER A 1 89 ? 9.590 3.865 3.401 1.00 56.50 89 SER A N 1
ATOM 680 C CA . SER A 1 89 ? 9.619 3.461 4.812 1.00 56.50 89 SER A CA 1
ATOM 681 C C . SER A 1 89 ? 9.975 1.989 5.053 1.00 56.50 89 SER A C 1
ATOM 683 O O . SER A 1 89 ? 10.151 1.594 6.202 1.00 56.50 89 SER A O 1
ATOM 685 N N . LEU A 1 90 ? 10.056 1.166 4.002 1.00 58.81 90 LEU A N 1
ATOM 686 C CA . LEU A 1 90 ? 10.350 -0.271 4.106 1.00 58.81 90 LEU A CA 1
ATOM 687 C C . LEU A 1 90 ? 11.840 -0.595 4.034 1.00 58.81 90 LEU A C 1
ATOM 689 O O . LEU A 1 90 ? 12.247 -1.715 4.337 1.00 58.81 90 LEU A O 1
ATOM 693 N N . VAL A 1 91 ? 12.653 0.372 3.616 1.00 49.22 91 VAL A N 1
ATOM 694 C CA . VAL A 1 91 ? 14.097 0.214 3.502 1.00 49.22 91 VAL A CA 1
ATOM 695 C C . VAL A 1 91 ? 14.705 0.849 4.747 1.00 49.22 91 VAL A C 1
ATOM 697 O O . VAL A 1 91 ? 14.721 2.071 4.871 1.00 49.22 91 VAL A O 1
ATOM 700 N N . LYS A 1 92 ? 15.171 0.032 5.700 1.00 36.59 92 LYS A N 1
ATOM 701 C CA . LYS A 1 92 ? 16.048 0.551 6.756 1.00 36.59 92 LYS A CA 1
ATOM 702 C C . LYS A 1 92 ? 17.307 1.113 6.080 1.00 36.59 92 LYS A C 1
ATOM 704 O O . LYS A 1 92 ? 17.900 0.382 5.285 1.00 36.59 92 LYS A O 1
ATOM 709 N N . PRO A 1 93 ? 17.733 2.351 6.377 1.00 37.75 93 PRO A N 1
ATOM 710 C CA . PRO A 1 93 ? 19.102 2.737 6.094 1.00 37.75 93 PRO A CA 1
ATOM 711 C C . PRO A 1 93 ? 20.004 1.884 6.993 1.00 37.75 93 PRO A C 1
ATOM 713 O O . PRO A 1 93 ? 19.799 1.828 8.207 1.00 37.75 93 PRO A O 1
ATOM 716 N N . SER A 1 94 ? 20.907 1.137 6.363 1.00 39.97 94 SER A N 1
ATOM 717 C CA . SER A 1 94 ? 22.086 0.542 6.997 1.00 39.97 94 SER A CA 1
ATOM 718 C C . SER A 1 94 ? 23.005 1.626 7.538 1.00 39.97 94 SER A C 1
ATOM 720 O O . SER A 1 94 ? 23.180 2.617 6.790 1.00 39.97 94 SER A O 1
#